Protein AF-A0A8T7FFI0-F1 (afdb_monomer)

pLDDT: mean 92.53, std 6.07, range [62.81, 97.5]

Solvent-accessible surface area (backbone atoms only — not comparable to full-atom values): 4886 Å² total; per-residue (Å²): 142,78,91,77,94,81,75,73,62,40,50,90,96,53,76,67,50,54,33,42,66,54,22,41,75,58,40,58,90,78,52,97,75,82,76,78,79,56,70,55,96,72,78,63,63,74,50,37,69,47,68,89,56,98,65,71,42,79,79,34,87,29,77,61,48,73,68,65,67,70,72,115

Foldseek 3Di:
DDDDDDDQLADPPDDGDQFLVRSCVGCPPVDPDGDGPDGHPDWAPDFDWDPVDPDIDTPDDIPQDPVNVVPD

Radius of gyration: 15.65 Å; Cα contacts (8 Å, |Δi|>4): 72; chains: 1; bounding box: 29×27×39 Å

Structure (mmCIF, N/CA/C/O backbone):
data_AF-A0A8T7FFI0-F1
#
_entry.id   AF-A0A8T7FFI0-F1
#
loop_
_atom_site.group_PDB
_atom_site.id
_atom_site.type_symbol
_atom_site.label_atom_id
_atom_site.label_alt_id
_atom_site.label_comp_id
_atom_site.label_asym_id
_atom_site.label_entity_id
_atom_site.label_seq_id
_atom_site.pdbx_PDB_ins_code
_atom_site.Cartn_x
_atom_site.Cartn_y
_atom_site.Cartn_z
_atom_site.occupancy
_atom_site.B_iso_or_equiv
_atom_site.auth_seq_id
_atom_site.auth_comp_id
_atom_site.auth_asym_id
_atom_site.auth_atom_id
_atom_site.pdbx_PDB_model_num
ATOM 1 N N . ALA A 1 1 ? -17.581 0.922 -15.733 1.00 78.94 1 ALA A N 1
ATOM 2 C CA . ALA A 1 1 ? -16.620 1.214 -14.650 1.00 78.94 1 ALA A CA 1
ATOM 3 C C . ALA A 1 1 ? -17.099 0.525 -13.378 1.00 78.94 1 ALA A C 1
ATOM 5 O O . ALA A 1 1 ? -18.306 0.393 -13.214 1.00 78.94 1 ALA A O 1
ATOM 6 N N . GLY A 1 2 ? -16.187 0.052 -12.531 1.00 93.00 2 GLY A N 1
ATOM 7 C CA . GLY A 1 2 ? -16.493 -0.676 -11.295 1.00 93.00 2 GLY A CA 1
ATOM 8 C C . GLY A 1 2 ? -15.321 -0.605 -10.310 1.00 93.00 2 GLY A C 1
ATOM 9 O O . GLY A 1 2 ? -14.295 -0.013 -10.656 1.00 93.00 2 GLY A O 1
ATOM 10 N N . PRO A 1 3 ? -15.458 -1.171 -9.097 1.00 93.44 3 PRO A N 1
ATOM 11 C CA . PRO A 1 3 ? -14.380 -1.174 -8.116 1.00 93.44 3 PRO A CA 1
ATOM 12 C C . PRO A 1 3 ? -13.181 -1.971 -8.638 1.00 93.44 3 PRO A C 1
ATOM 14 O O . PRO A 1 3 ? -13.345 -3.021 -9.260 1.00 93.44 3 PRO A O 1
ATOM 17 N N . MET A 1 4 ? -11.973 -1.482 -8.365 1.00 93.06 4 MET A N 1
ATOM 18 C CA . MET A 1 4 ? -10.736 -2.207 -8.641 1.00 93.06 4 MET A CA 1
ATOM 19 C C . MET A 1 4 ? -10.134 -2.681 -7.324 1.00 93.06 4 MET A C 1
ATOM 21 O O . MET A 1 4 ? -9.770 -1.869 -6.476 1.00 93.06 4 MET A O 1
ATOM 25 N N . ALA A 1 5 ? -10.022 -3.996 -7.159 1.00 93.00 5 ALA A N 1
ATOM 26 C CA . ALA A 1 5 ? -9.229 -4.570 -6.084 1.00 93.00 5 ALA A CA 1
ATOM 27 C C . ALA A 1 5 ? -7.748 -4.449 -6.463 1.00 93.00 5 ALA A C 1
ATOM 29 O O . ALA A 1 5 ? -7.320 -5.008 -7.472 1.00 93.00 5 ALA A O 1
ATOM 30 N N . VAL A 1 6 ? -6.980 -3.695 -5.678 1.00 92.75 6 VAL A N 1
ATOM 31 C CA . VAL A 1 6 ? -5.565 -3.422 -5.951 1.00 92.75 6 VAL A CA 1
ATOM 32 C C . VAL A 1 6 ? -4.718 -3.588 -4.696 1.00 92.75 6 VAL A C 1
ATOM 34 O O . VAL A 1 6 ? -5.181 -3.394 -3.573 1.00 92.75 6 VAL A O 1
ATOM 37 N N . THR A 1 7 ? -3.451 -3.926 -4.911 1.00 92.69 7 THR A N 1
ATOM 38 C CA . THR A 1 7 ? -2.386 -3.928 -3.905 1.00 92.69 7 THR A CA 1
ATOM 39 C C . THR A 1 7 ? -1.212 -3.106 -4.430 1.00 92.69 7 THR A C 1
ATOM 41 O O . THR A 1 7 ? -1.243 -2.615 -5.559 1.00 92.69 7 THR A O 1
ATOM 44 N N . SER A 1 8 ? -0.149 -2.965 -3.641 1.00 93.38 8 SER A N 1
ATOM 45 C CA . SER A 1 8 ? 1.104 -2.406 -4.145 1.00 93.38 8 SER A CA 1
ATOM 46 C C . SER A 1 8 ? 1.657 -3.259 -5.300 1.00 93.38 8 SER A C 1
ATOM 48 O O . SER A 1 8 ? 1.567 -4.489 -5.273 1.00 93.38 8 SER A O 1
ATOM 50 N N . ALA A 1 9 ? 2.208 -2.604 -6.327 1.00 94.81 9 ALA A N 1
ATOM 51 C CA . ALA A 1 9 ? 2.644 -3.228 -7.582 1.00 94.81 9 ALA A CA 1
ATOM 52 C C . ALA A 1 9 ? 4.031 -3.899 -7.477 1.00 94.81 9 ALA A C 1
ATOM 5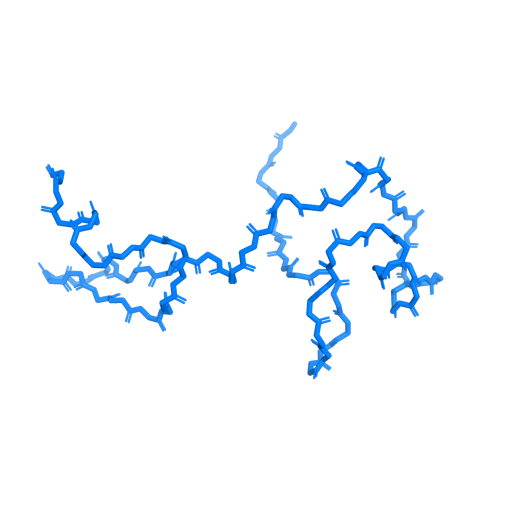4 O O . ALA A 1 9 ? 4.909 -3.694 -8.310 1.00 94.81 9 ALA A O 1
ATOM 55 N N . ASN A 1 10 ? 4.240 -4.703 -6.435 1.00 94.88 10 ASN A N 1
ATOM 56 C CA . ASN A 1 10 ? 5.483 -5.428 -6.174 1.00 94.88 10 ASN A CA 1
ATOM 57 C C . ASN A 1 10 ? 5.261 -6.940 -6.119 1.00 94.88 10 ASN A C 1
ATOM 59 O O . ASN A 1 10 ? 4.156 -7.426 -5.884 1.00 94.88 10 ASN A O 1
ATOM 63 N N . LEU A 1 11 ? 6.352 -7.694 -6.257 1.00 95.94 11 LEU A N 1
ATOM 64 C CA . LEU A 1 11 ? 6.357 -9.098 -5.852 1.00 95.94 11 LEU A CA 1
ATOM 65 C C . LEU A 1 11 ? 6.232 -9.190 -4.326 1.00 95.94 11 LEU A C 1
ATOM 67 O O . LEU A 1 11 ? 6.789 -8.367 -3.595 1.00 95.94 11 LEU A O 1
ATOM 71 N N . SER A 1 12 ? 5.523 -10.204 -3.833 1.00 94.81 12 SER A N 1
ATOM 72 C CA . SER A 1 12 ? 5.333 -10.416 -2.396 1.00 94.81 12 SER A CA 1
ATOM 73 C C . SER A 1 12 ? 6.672 -10.444 -1.648 1.00 94.81 12 SER A C 1
ATOM 75 O O . SER A 1 12 ? 7.620 -11.100 -2.075 1.00 94.81 12 SER A O 1
ATOM 77 N N . GLY A 1 13 ? 6.749 -9.704 -0.540 1.00 93.31 13 GLY A N 1
ATOM 78 C CA . GLY A 1 13 ? 7.963 -9.569 0.274 1.00 93.31 13 GLY A CA 1
ATOM 79 C C . GLY A 1 13 ? 8.993 -8.559 -0.246 1.00 93.31 13 GLY A C 1
ATOM 80 O O . GLY A 1 13 ? 9.970 -8.296 0.449 1.00 93.31 13 GLY A O 1
ATOM 81 N N . ARG A 1 14 ? 8.794 -7.970 -1.433 1.00 94.81 14 ARG A N 1
ATOM 82 C CA . ARG A 1 14 ? 9.642 -6.881 -1.943 1.00 94.81 14 ARG A CA 1
ATOM 83 C C . ARG A 1 14 ? 9.096 -5.507 -1.572 1.00 94.81 14 ARG A C 1
ATOM 85 O O . ARG A 1 14 ? 7.913 -5.357 -1.275 1.00 94.81 14 ARG A O 1
ATOM 92 N N . SER A 1 15 ? 9.970 -4.507 -1.637 1.00 92.50 15 SER A N 1
ATOM 93 C CA . SER A 1 15 ? 9.604 -3.101 -1.475 1.00 92.50 15 SER A CA 1
ATOM 94 C C . SER A 1 15 ? 8.563 -2.675 -2.510 1.00 92.50 15 SER A C 1
ATOM 96 O O . SER A 1 15 ? 8.630 -3.076 -3.678 1.00 92.50 15 SER A O 1
ATOM 98 N N . SER A 1 16 ? 7.607 -1.853 -2.079 1.00 93.12 16 SER A N 1
ATOM 99 C CA . SER A 1 16 ? 6.603 -1.264 -2.964 1.00 93.12 16 SER A CA 1
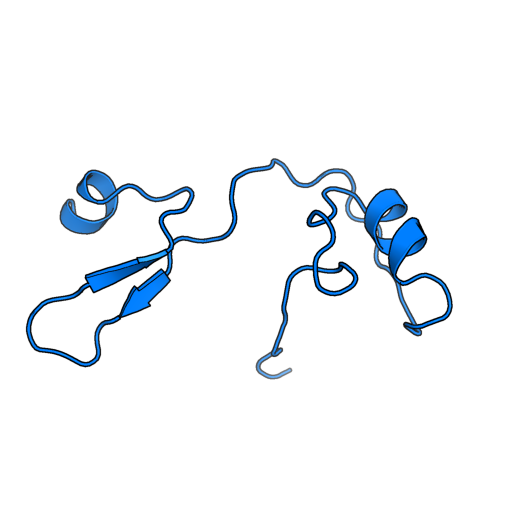ATOM 100 C C . SER A 1 16 ? 7.259 -0.270 -3.929 1.00 93.12 16 SER A C 1
ATOM 102 O O . SER A 1 16 ? 8.039 0.562 -3.464 1.00 93.12 16 SER A O 1
ATOM 104 N N . PRO A 1 17 ? 6.959 -0.337 -5.240 1.00 94.06 17 PRO A N 1
ATOM 105 C CA . PRO A 1 17 ? 7.534 0.575 -6.217 1.00 94.06 17 PRO A CA 1
ATOM 106 C C . PRO A 1 17 ? 6.945 1.979 -6.083 1.00 94.06 17 PRO A C 1
ATOM 108 O O . PRO A 1 17 ? 5.781 2.143 -5.704 1.00 94.06 17 PRO A O 1
ATOM 111 N N . ARG A 1 18 ? 7.734 2.979 -6.462 1.00 94.12 18 ARG A N 1
ATOM 112 C CA . ARG A 1 18 ? 7.356 4.395 -6.505 1.00 94.12 18 ARG A CA 1
ATOM 113 C C . ARG A 1 18 ? 7.304 4.959 -7.917 1.00 94.12 18 ARG A C 1
ATOM 115 O O . ARG A 1 18 ? 6.709 6.016 -8.091 1.00 94.12 18 ARG A O 1
ATOM 122 N N . SER A 1 19 ? 7.810 4.229 -8.905 1.00 95.25 19 SER A N 1
ATOM 123 C CA . SER A 1 19 ? 7.699 4.545 -10.330 1.00 95.25 19 SER A CA 1
ATOM 124 C C . SER A 1 19 ? 7.240 3.346 -11.152 1.00 95.25 19 SER A C 1
ATOM 126 O O . SER A 1 19 ? 7.281 2.189 -10.713 1.00 95.25 19 SER A O 1
ATOM 128 N N . ALA A 1 20 ? 6.820 3.622 -12.387 1.00 96.00 20 ALA A N 1
ATOM 129 C CA . ALA A 1 20 ? 6.518 2.585 -13.363 1.00 96.00 20 ALA A CA 1
ATOM 130 C C . ALA A 1 20 ? 7.746 1.735 -13.714 1.00 96.00 20 ALA A C 1
ATOM 132 O O . ALA A 1 20 ? 7.597 0.532 -13.922 1.00 96.00 20 ALA A O 1
ATOM 133 N N . GLU A 1 21 ? 8.948 2.319 -13.717 1.00 96.31 21 GLU A N 1
ATOM 134 C CA . GLU A 1 21 ? 10.202 1.590 -13.931 1.00 96.31 21 GLU A CA 1
ATOM 135 C C . GLU A 1 21 ? 10.448 0.564 -12.816 1.00 96.31 21 GLU A C 1
ATOM 137 O O . GLU A 1 21 ? 10.669 -0.618 -13.094 1.00 96.31 21 GLU A O 1
ATOM 142 N N . GLU A 1 22 ? 10.317 0.967 -11.548 1.00 95.88 22 GLU A N 1
ATOM 143 C CA . GLU A 1 22 ? 10.446 0.048 -10.414 1.00 95.88 22 GLU A C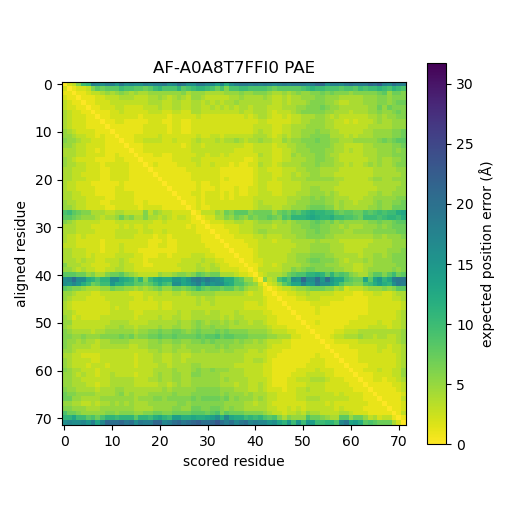A 1
ATOM 144 C C . GLU A 1 22 ? 9.391 -1.066 -10.463 1.00 95.88 22 GLU A C 1
ATOM 146 O O . GLU A 1 22 ? 9.715 -2.237 -10.243 1.00 95.88 22 GLU A O 1
ATOM 151 N N . ALA A 1 23 ? 8.140 -0.738 -10.800 1.00 95.81 23 ALA A N 1
ATOM 152 C CA . ALA A 1 23 ? 7.074 -1.727 -10.950 1.00 95.81 23 ALA A CA 1
ATOM 153 C C . ALA A 1 23 ? 7.363 -2.704 -12.104 1.00 95.81 23 ALA A C 1
ATOM 155 O O . ALA A 1 23 ? 7.248 -3.920 -11.933 1.00 95.81 23 ALA A O 1
ATOM 156 N N . ALA A 1 24 ? 7.797 -2.198 -13.262 1.00 96.50 24 ALA A N 1
ATOM 157 C CA . ALA A 1 24 ? 8.163 -3.003 -14.424 1.00 96.50 24 ALA A CA 1
ATOM 158 C C . ALA A 1 24 ? 9.382 -3.895 -14.148 1.00 96.50 24 ALA A C 1
ATOM 160 O O . ALA A 1 24 ? 9.410 -5.036 -14.602 1.00 96.50 24 ALA A O 1
ATOM 161 N N . SER A 1 25 ? 10.345 -3.447 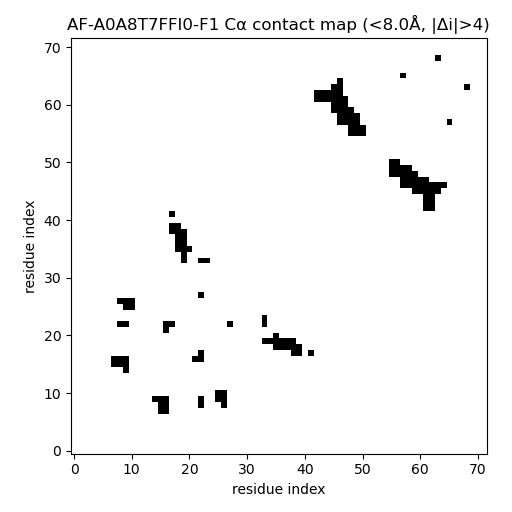-13.339 1.00 96.31 25 SER A N 1
ATOM 162 C CA . SER A 1 25 ? 11.488 -4.276 -12.931 1.00 96.31 25 SER A CA 1
ATOM 163 C C . SER A 1 25 ? 11.070 -5.517 -12.124 1.00 96.31 25 SER A C 1
ATOM 165 O O . SER A 1 25 ? 11.745 -6.547 -12.164 1.00 96.31 25 SER A O 1
ATOM 167 N N . GLN A 1 26 ? 9.947 -5.440 -11.398 1.00 96.31 26 GLN A N 1
ATOM 168 C CA . GLN A 1 26 ? 9.445 -6.527 -10.554 1.00 96.31 26 GLN A CA 1
ATOM 169 C C . GLN A 1 26 ? 8.384 -7.390 -11.245 1.00 96.31 26 GLN A C 1
ATOM 171 O O . GLN A 1 26 ? 8.386 -8.614 -11.100 1.00 96.31 26 GLN A O 1
ATOM 176 N N . LEU A 1 27 ? 7.450 -6.755 -11.952 1.00 96.00 27 LEU A N 1
ATOM 177 C CA . LEU A 1 27 ? 6.259 -7.387 -12.524 1.00 96.00 27 LEU A CA 1
ATOM 178 C C . LEU A 1 27 ? 6.281 -7.447 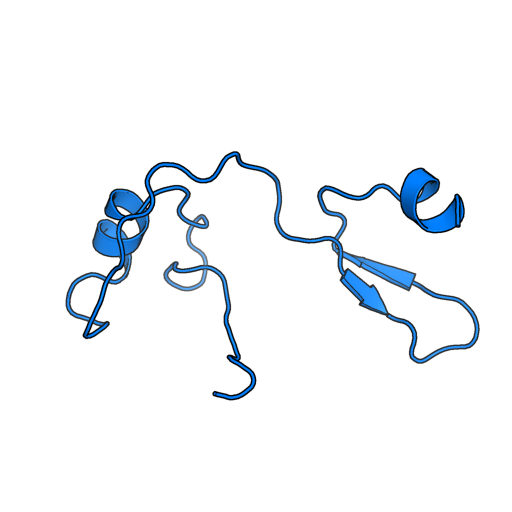-14.055 1.00 96.00 27 LEU A C 1
ATOM 180 O O . LEU A 1 27 ? 5.375 -8.034 -14.648 1.00 96.00 27 LEU A O 1
ATOM 184 N N . GLY A 1 28 ? 7.295 -6.869 -14.702 1.00 87.44 28 GLY A N 1
ATOM 185 C CA . GLY A 1 28 ? 7.455 -6.875 -16.153 1.00 87.44 28 GLY A CA 1
ATOM 186 C C . GLY A 1 28 ? 7.349 -8.286 -16.725 1.00 87.44 28 GLY A C 1
ATOM 187 O O . GLY A 1 28 ? 7.915 -9.241 -16.192 1.00 87.44 28 GLY A O 1
ATOM 188 N N . GLY A 1 29 ? 6.543 -8.433 -17.777 1.00 90.12 29 GLY A N 1
ATOM 189 C CA . GLY A 1 29 ? 6.245 -9.727 -18.397 1.00 90.12 29 GLY A CA 1
ATOM 190 C C . GLY A 1 29 ? 5.244 -10.609 -17.637 1.00 90.12 29 GLY A C 1
ATOM 191 O O . GLY A 1 29 ? 4.822 -11.627 -18.177 1.00 90.12 29 GLY A O 1
ATOM 192 N N . ARG A 1 30 ? 4.823 -10.235 -16.419 1.00 94.75 30 ARG A N 1
ATOM 193 C CA . ARG A 1 30 ? 3.747 -10.908 -15.659 1.00 94.75 30 ARG A CA 1
ATOM 194 C C . ARG A 1 30 ? 2.409 -10.180 -15.735 1.00 94.75 30 ARG A C 1
ATOM 196 O O . ARG A 1 30 ? 1.382 -10.761 -15.398 1.00 94.75 30 ARG A O 1
ATOM 203 N N . VAL A 1 31 ? 2.426 -8.917 -16.151 1.00 94.75 31 VAL A N 1
ATOM 204 C CA . VAL A 1 31 ? 1.237 -8.083 -16.335 1.00 94.75 31 VAL A CA 1
ATOM 205 C C . VAL A 1 31 ? 1.149 -7.616 -17.789 1.00 94.75 31 VAL A C 1
ATOM 207 O O . VAL A 1 31 ? 2.184 -7.369 -18.409 1.00 94.75 31 VAL A O 1
ATOM 210 N N . PRO A 1 32 ? -0.065 -7.489 -18.353 1.00 95.81 32 PRO A N 1
ATOM 211 C CA . PRO A 1 32 ? -0.248 -7.097 -19.751 1.00 95.81 32 PRO A CA 1
ATOM 212 C C . PRO A 1 32 ? -0.025 -5.598 -19.998 1.00 95.81 32 PRO A C 1
ATOM 214 O O . PRO A 1 32 ? 0.083 -5.182 -21.147 1.00 95.81 32 PRO A O 1
ATOM 217 N N . LEU A 1 33 ? -0.000 -4.782 -18.939 1.00 95.25 33 LEU A N 1
ATOM 218 C CA . LEU A 1 33 ? 0.075 -3.329 -19.029 1.00 95.25 33 LEU A CA 1
ATOM 219 C C . LEU A 1 33 ? 0.772 -2.746 -17.798 1.00 95.25 33 LEU A C 1
ATOM 221 O O . LEU A 1 33 ? 0.484 -3.144 -16.670 1.00 95.25 33 LEU A O 1
ATOM 225 N N . VAL A 1 34 ? 1.633 -1.758 -18.033 1.00 95.69 34 VAL A N 1
ATOM 226 C CA . VAL A 1 34 ? 2.170 -0.841 -17.022 1.00 95.69 34 VAL A CA 1
ATOM 227 C C . VAL A 1 34 ? 1.876 0.574 -17.512 1.00 95.69 34 VAL A C 1
ATOM 229 O O . VAL A 1 34 ? 2.152 0.891 -18.667 1.00 95.69 34 VAL A O 1
ATOM 232 N N . LEU A 1 35 ? 1.278 1.401 -16.656 1.00 95.19 35 LEU A N 1
ATOM 233 C CA . LEU A 1 35 ? 0.992 2.802 -16.957 1.00 95.19 35 LEU A CA 1
ATOM 234 C C . LEU A 1 35 ? 2.034 3.680 -16.270 1.00 95.19 35 LEU A C 1
ATOM 236 O O . LEU A 1 35 ? 2.159 3.632 -15.047 1.00 95.19 35 LEU A O 1
ATOM 240 N N . ASP A 1 36 ? 2.760 4.472 -17.056 1.00 96.62 36 ASP A N 1
ATOM 241 C CA . ASP A 1 36 ? 3.733 5.426 -16.532 1.00 96.62 36 ASP A CA 1
ATOM 242 C C . ASP A 1 36 ? 3.071 6.772 -16.226 1.00 96.62 36 ASP A C 1
ATOM 244 O O . ASP A 1 36 ? 2.663 7.506 -17.126 1.00 96.62 36 ASP A O 1
ATOM 248 N N . GLY A 1 37 ? 2.926 7.056 -14.931 1.00 95.31 37 GLY A N 1
ATOM 249 C CA . GLY A 1 37 ? 2.447 8.329 -14.396 1.00 95.31 37 GLY A CA 1
ATOM 250 C C . GLY A 1 37 ? 3.543 9.142 -13.702 1.00 95.31 37 GLY A C 1
ATOM 251 O O . GLY A 1 37 ? 3.215 10.088 -12.987 1.00 95.31 37 GLY A O 1
ATOM 252 N N . GLY A 1 38 ? 4.816 8.770 -13.874 1.00 95.25 38 GLY A N 1
ATOM 253 C CA . GLY A 1 38 ? 5.949 9.334 -13.146 1.00 95.25 38 GLY A CA 1
ATOM 254 C C . GLY A 1 38 ? 6.115 8.780 -11.727 1.00 95.25 38 GLY A C 1
ATOM 255 O O . GLY A 1 38 ? 5.527 7.767 -11.343 1.00 95.25 38 GLY A O 1
ATOM 256 N N . GLU A 1 39 ? 6.956 9.458 -10.946 1.00 94.94 39 GLU A N 1
ATOM 257 C CA . GLU A 1 39 ? 7.175 9.153 -9.532 1.00 94.94 39 GLU A CA 1
ATOM 258 C C . GLU A 1 39 ? 5.925 9.471 -8.711 1.00 94.94 39 GLU A C 1
ATOM 260 O O . GLU A 1 39 ? 5.357 10.565 -8.774 1.00 94.94 39 GLU A O 1
ATOM 265 N N . THR A 1 40 ? 5.523 8.520 -7.875 1.00 91.50 40 THR A N 1
ATOM 266 C CA . THR A 1 40 ? 4.527 8.778 -6.843 1.00 91.50 40 THR A CA 1
ATOM 267 C C . THR A 1 40 ? 5.046 9.882 -5.913 1.00 91.50 40 THR A C 1
ATOM 269 O O . THR A 1 40 ? 6.179 9.793 -5.427 1.00 91.50 40 THR A O 1
ATOM 272 N N . PRO A 1 41 ? 4.221 10.896 -5.578 1.00 84.50 41 PRO A N 1
ATOM 273 C CA . PRO A 1 41 ? 4.616 11.972 -4.662 1.00 84.50 41 PRO A CA 1
ATOM 274 C C . PRO A 1 41 ? 5.031 11.446 -3.279 1.00 84.50 41 PRO A C 1
ATOM 276 O O . 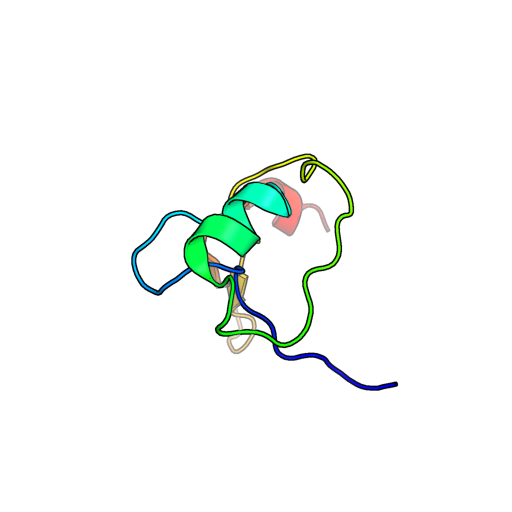PRO A 1 41 ? 5.717 12.132 -2.525 1.00 84.50 41 PRO A O 1
ATOM 279 N N . GLY A 1 42 ? 4.708 10.183 -2.993 1.00 66.25 42 GLY A N 1
ATOM 280 C CA . GLY A 1 42 ? 5.340 9.417 -1.944 1.00 66.25 42 GLY A CA 1
ATOM 281 C C . GLY A 1 42 ? 4.524 9.250 -0.688 1.00 66.25 42 GLY A C 1
ATOM 282 O O . GLY A 1 42 ? 3.493 9.885 -0.498 1.00 66.25 42 GLY A O 1
ATOM 283 N N . GLY A 1 43 ? 5.052 8.380 0.171 1.00 75.00 43 GLY A N 1
ATOM 284 C CA . GLY A 1 43 ? 4.559 8.106 1.510 1.00 75.00 43 GLY A CA 1
ATOM 285 C C . GLY A 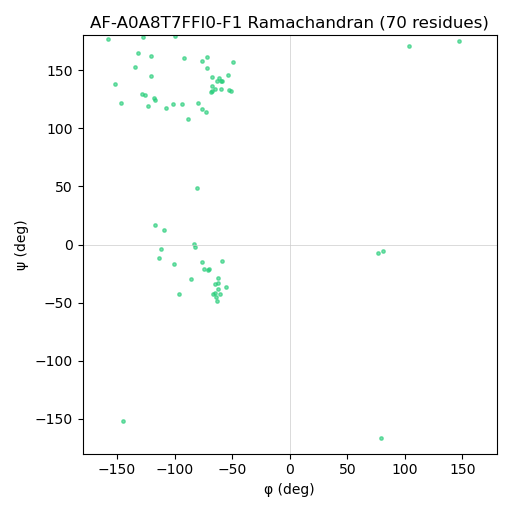1 43 ? 4.780 6.651 1.911 1.00 75.00 43 GLY A C 1
ATOM 286 O O . GLY A 1 43 ? 5.231 5.815 1.126 1.00 75.00 43 GLY A O 1
ATOM 287 N N . VAL A 1 44 ? 4.445 6.358 3.158 1.00 86.19 44 VAL A N 1
ATOM 288 C CA . VAL A 1 44 ? 4.162 4.994 3.607 1.00 86.19 44 VAL A CA 1
ATOM 289 C C . VAL A 1 44 ? 2.813 4.532 3.024 1.00 86.19 44 VAL A C 1
ATOM 291 O O . VAL A 1 44 ? 2.017 5.372 2.593 1.00 86.19 44 VAL A O 1
ATOM 294 N N . PRO A 1 45 ? 2.525 3.217 2.987 1.00 90.62 45 PRO A N 1
ATOM 295 C CA . PRO A 1 45 ? 1.203 2.715 2.622 1.00 90.62 45 PRO A CA 1
ATOM 296 C C . PRO A 1 45 ? 0.074 3.408 3.395 1.00 90.62 45 PRO A C 1
ATOM 298 O O . PRO A 1 45 ? 0.282 3.913 4.495 1.00 90.62 45 PRO A O 1
ATOM 301 N N . SER A 1 46 ? -1.137 3.394 2.836 1.00 92.62 46 SER A N 1
ATOM 302 C CA . SER A 1 46 ? -2.301 4.036 3.455 1.00 92.62 46 SER A CA 1
ATOM 303 C C . SER A 1 46 ? -2.539 3.584 4.898 1.00 92.62 46 SER A C 1
ATOM 305 O O . SER A 1 46 ? -2.352 2.401 5.221 1.00 92.62 46 SER A O 1
ATOM 307 N N . THR A 1 47 ? -3.023 4.511 5.728 1.00 95.00 47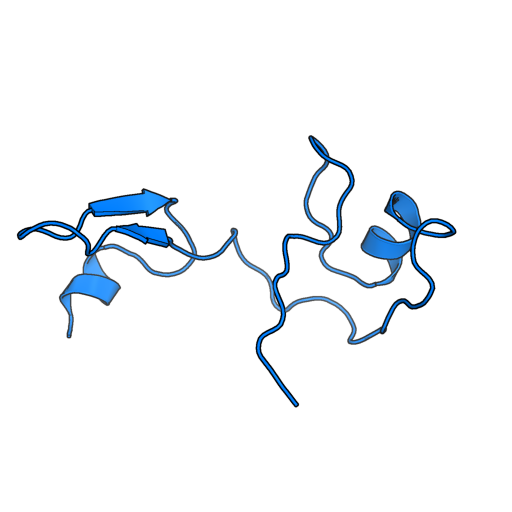 THR A N 1
ATOM 308 C CA . THR A 1 47 ? -3.534 4.191 7.062 1.00 95.00 47 THR A CA 1
ATOM 309 C C . THR A 1 47 ? -4.776 3.314 6.906 1.00 95.00 47 THR A C 1
ATOM 311 O O . THR A 1 47 ? -5.633 3.595 6.066 1.00 95.00 47 THR A O 1
ATOM 314 N N . VAL A 1 48 ? -4.868 2.230 7.674 1.00 95.88 48 VAL A N 1
ATOM 315 C CA . VAL A 1 48 ? -6.023 1.319 7.670 1.00 95.88 48 VAL A CA 1
ATOM 316 C C . VAL A 1 48 ? -6.658 1.349 9.047 1.00 95.88 48 VAL A C 1
ATOM 318 O O . VAL A 1 48 ? -5.980 1.073 10.035 1.00 95.88 48 VAL A O 1
ATOM 321 N N . VAL A 1 49 ? -7.953 1.655 9.098 1.00 96.44 49 VAL A N 1
ATOM 322 C CA . VAL A 1 49 ? -8.742 1.710 10.332 1.00 96.44 49 VAL A CA 1
ATOM 323 C C . VAL A 1 49 ? -9.849 0.666 10.256 1.00 96.44 49 VAL A C 1
ATOM 325 O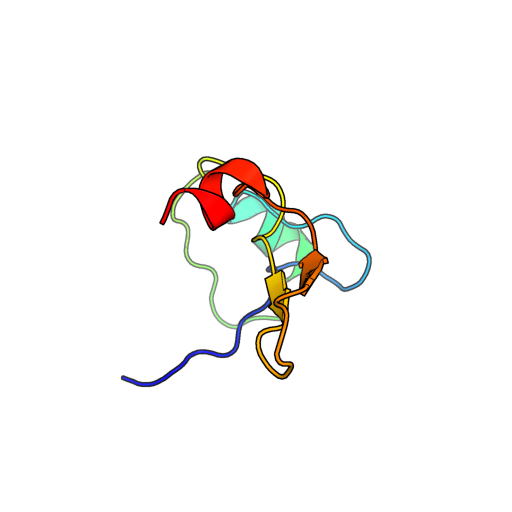 O . VAL A 1 49 ? -10.616 0.639 9.294 1.00 96.44 49 VAL A O 1
ATOM 328 N N . ASP A 1 50 ? -9.924 -0.194 11.262 1.00 96.44 50 ASP A N 1
ATOM 329 C CA . ASP A 1 50 ? -11.062 -1.071 11.490 1.00 96.44 50 ASP A CA 1
ATOM 330 C C . ASP A 1 50 ? -12.178 -0.280 12.175 1.00 96.44 50 ASP A C 1
ATOM 332 O O . ASP A 1 50 ? -11.981 0.284 13.251 1.00 96.44 50 ASP A O 1
ATOM 336 N N . VAL A 1 51 ? -13.343 -0.242 11.534 1.00 96.06 51 VAL A N 1
ATOM 337 C CA . VAL A 1 51 ? -14.560 0.429 12.017 1.00 96.06 51 VAL A CA 1
ATOM 338 C C . VAL A 1 51 ? -15.703 -0.563 12.256 1.00 96.06 51 VAL A C 1
ATOM 340 O O . VAL A 1 51 ? -16.865 -0.174 12.322 1.00 96.06 51 VAL A O 1
ATOM 343 N N . SER A 1 52 ? -15.401 -1.860 12.346 1.00 97.50 52 SER A N 1
ATOM 344 C CA . SER A 1 52 ? -16.402 -2.908 12.581 1.00 97.50 52 SER A CA 1
ATOM 345 C C . SER A 1 52 ? -16.912 -2.956 14.028 1.00 97.50 52 SER A C 1
ATOM 347 O O . SER A 1 52 ? -17.993 -3.490 14.278 1.00 97.50 52 SER A O 1
ATOM 349 N N . GLY A 1 53 ? -16.152 -2.399 14.977 1.00 96.38 53 GLY A N 1
ATOM 350 C CA . GLY A 1 53 ? -16.504 -2.299 16.394 1.00 96.38 53 GLY A CA 1
ATOM 351 C C . GLY A 1 53 ? -17.042 -0.925 16.806 1.00 96.38 53 GLY A C 1
ATOM 352 O O . GLY A 1 53 ? -17.111 0.010 16.014 1.00 96.38 53 GLY A O 1
ATOM 353 N N . SER A 1 54 ? -17.392 -0.786 18.088 1.00 95.81 54 SER A N 1
ATOM 354 C CA . SER A 1 54 ? -17.857 0.487 18.665 1.00 95.81 54 SER A CA 1
ATOM 355 C C . SER A 1 54 ? -16.756 1.542 18.812 1.00 95.81 54 SER A C 1
ATOM 357 O O . SER A 1 54 ? -17.059 2.728 18.906 1.00 95.81 54 SER A O 1
ATOM 359 N N . VAL A 1 55 ? -15.491 1.117 18.848 1.00 93.06 55 VAL A N 1
ATOM 360 C CA . VAL A 1 55 ? -14.314 1.988 18.916 1.00 93.06 55 VAL A CA 1
ATOM 361 C C . VAL A 1 55 ? -13.422 1.667 17.714 1.00 93.06 55 VAL A C 1
ATOM 363 O O . VAL A 1 55 ? -12.985 0.519 17.608 1.00 93.06 55 VAL A O 1
ATOM 366 N N . PRO A 1 56 ? -13.154 2.632 16.814 1.00 93.69 56 PRO A N 1
ATOM 367 C CA . PRO A 1 56 ? -12.251 2.424 15.687 1.00 93.69 56 PRO A CA 1
ATOM 368 C C . PRO A 1 56 ? -10.825 2.079 16.128 1.00 93.69 56 PRO A C 1
ATOM 370 O O . PRO A 1 56 ? -10.321 2.630 17.108 1.00 93.69 56 PRO A O 1
ATOM 373 N N . VAL A 1 57 ? -10.154 1.200 15.382 1.00 94.88 57 VAL A N 1
ATOM 374 C CA . VAL A 1 57 ? -8.781 0.754 15.679 1.00 94.88 57 VAL A CA 1
ATOM 375 C C . VAL A 1 57 ? -7.895 0.918 14.453 1.00 94.88 57 VAL A C 1
ATOM 377 O O . VAL A 1 57 ? -8.222 0.432 13.374 1.00 94.88 57 VAL A O 1
ATOM 380 N N . ILE A 1 58 ? -6.735 1.558 14.607 1.00 95.69 58 ILE A N 1
ATOM 381 C CA . ILE A 1 58 ? -5.731 1.613 13.539 1.00 95.69 58 ILE A CA 1
ATOM 382 C C . ILE A 1 58 ? -5.076 0.230 13.405 1.00 95.69 58 ILE A C 1
ATOM 384 O O . ILE A 1 58 ? -4.377 -0.228 14.306 1.00 95.69 58 ILE A O 1
ATOM 388 N N . LEU A 1 59 ? -5.291 -0.433 12.267 1.00 96.44 59 LEU A N 1
ATOM 389 C CA . LEU A 1 59 ? -4.648 -1.703 11.906 1.00 96.44 59 LEU A CA 1
ATOM 390 C C . LEU A 1 59 ? -3.283 -1.496 11.250 1.00 96.44 59 LEU A C 1
ATOM 392 O O . LEU A 1 59 ? -2.406 -2.356 11.331 1.00 96.44 59 LEU A O 1
ATOM 396 N N . ARG A 1 60 ? -3.113 -0.369 10.558 1.00 95.38 60 ARG A N 1
ATOM 397 C CA . ARG A 1 60 ? -1.850 0.016 9.934 1.00 95.38 60 ARG A CA 1
ATOM 398 C C . ARG A 1 60 ? -1.704 1.523 9.979 1.00 95.38 60 ARG A C 1
ATOM 400 O O . ARG A 1 60 ? -2.541 2.218 9.415 1.00 95.38 60 ARG A O 1
ATOM 407 N N . GLU A 1 61 ? -0.627 1.988 10.597 1.00 93.94 61 GLU A N 1
ATOM 408 C CA . GLU A 1 61 ? -0.199 3.385 10.535 1.00 93.94 61 GLU A CA 1
ATOM 409 C C . GLU A 1 61 ? 0.270 3.729 9.118 1.00 93.94 61 GLU A C 1
ATOM 411 O O . GLU A 1 61 ? 0.970 2.947 8.466 1.00 93.94 61 GLU A O 1
ATOM 416 N N . GLY A 1 62 ? -0.141 4.897 8.643 1.00 93.56 62 GLY A N 1
ATOM 417 C CA . GLY A 1 62 ? 0.140 5.388 7.303 1.00 93.56 62 GLY A CA 1
ATOM 418 C C . GLY A 1 62 ? 0.345 6.903 7.306 1.00 93.56 62 GLY A C 1
ATOM 419 O O . GLY A 1 62 ? 0.790 7.452 8.310 1.00 93.56 62 GLY A O 1
ATOM 420 N N . PRO A 1 63 ? 0.054 7.607 6.199 1.00 92.56 63 PRO A N 1
ATOM 421 C CA . PRO A 1 63 ? 0.273 9.049 6.122 1.00 92.56 63 PRO A CA 1
ATOM 422 C C . PRO A 1 63 ? -0.693 9.868 6.988 1.00 92.56 63 PRO A C 1
ATOM 424 O O . PRO A 1 63 ? -0.376 11.009 7.294 1.00 92.56 63 PRO A O 1
ATOM 427 N N . LEU A 1 64 ? -1.850 9.310 7.365 1.00 92.06 64 LEU A N 1
ATOM 428 C CA . LEU A 1 64 ? -2.790 9.963 8.276 1.00 92.06 64 LEU A CA 1
ATOM 429 C C . LEU A 1 64 ? -2.509 9.514 9.704 1.00 92.06 64 LEU A C 1
ATOM 431 O O . LEU A 1 64 ? -2.601 8.318 9.999 1.00 92.06 64 LEU A O 1
ATOM 435 N N . THR A 1 65 ? -2.205 10.478 10.565 1.00 90.88 65 THR A N 1
ATOM 436 C CA . THR A 1 65 ? -1.982 10.277 11.996 1.00 90.88 65 THR A CA 1
ATOM 437 C C . THR A 1 65 ? -3.296 10.076 12.746 1.00 90.88 65 THR A C 1
ATOM 439 O O . THR A 1 65 ? -4.358 10.549 12.335 1.00 90.88 65 THR A O 1
ATOM 442 N N . LEU A 1 66 ? -3.220 9.447 13.922 1.00 90.31 66 LEU A N 1
ATOM 443 C CA . LEU A 1 66 ? -4.364 9.331 14.830 1.00 90.31 66 LEU A CA 1
ATOM 444 C C . LEU A 1 66 ? -4.977 10.700 15.185 1.00 90.31 66 LEU A C 1
ATOM 446 O O . LEU A 1 66 ? -6.192 10.817 15.312 1.00 90.31 66 LEU A O 1
ATOM 450 N N . ALA A 1 67 ? -4.148 11.737 15.333 1.00 91.75 67 ALA A N 1
ATOM 451 C CA . ALA A 1 67 ? -4.620 13.086 15.636 1.00 91.75 67 ALA A CA 1
ATOM 452 C C . ALA A 1 67 ? -5.437 13.684 14.481 1.00 91.75 67 ALA A C 1
ATOM 454 O O . ALA A 1 67 ? -6.493 14.258 14.727 1.00 91.75 67 ALA A O 1
ATOM 455 N N . GLU A 1 68 ? -4.986 13.511 13.235 1.00 92.88 68 GLU A N 1
ATOM 456 C CA . GLU A 1 68 ? -5.729 13.950 12.047 1.00 92.88 68 GLU A CA 1
ATOM 457 C C . GLU A 1 68 ? -7.043 13.180 11.898 1.00 92.88 68 GLU A C 1
ATOM 459 O O . GLU A 1 68 ? -8.080 13.785 11.639 1.00 92.88 68 GLU A O 1
ATOM 464 N N . ILE A 1 69 ? -7.027 11.867 12.138 1.00 91.50 69 ILE A N 1
ATOM 465 C CA . ILE A 1 69 ? -8.231 11.025 12.089 1.00 91.50 69 ILE A CA 1
ATOM 466 C C . ILE A 1 69 ? -9.259 11.452 13.148 1.00 91.50 69 ILE A C 1
ATOM 468 O O . ILE A 1 69 ? -10.449 11.478 12.857 1.00 91.50 69 ILE A O 1
ATOM 472 N N . ASN A 1 70 ? -8.812 11.837 14.346 1.00 89.50 70 ASN A N 1
ATOM 473 C CA . ASN A 1 70 ? -9.681 12.289 15.439 1.00 89.50 70 ASN A CA 1
ATOM 474 C C . ASN A 1 70 ? -10.096 13.769 15.346 1.00 89.50 70 ASN A C 1
ATOM 476 O O . ASN A 1 70 ? -10.806 14.254 16.224 1.00 89.50 70 ASN A O 1
ATOM 480 N N . SER A 1 71 ? -9.615 14.512 14.346 1.00 86.69 71 SER A N 1
ATOM 481 C CA . SER A 1 71 ? -9.902 15.948 14.200 1.00 86.69 71 SER A CA 1
ATOM 482 C C . SER A 1 71 ? -11.237 16.254 13.505 1.00 86.69 71 SER A C 1
ATOM 484 O O . SER A 1 71 ? -11.573 17.424 13.316 1.00 86.69 71 SER A O 1
ATOM 486 N N . ILE A 1 72 ? -11.978 15.207 13.134 1.00 62.81 72 ILE A N 1
ATOM 487 C CA . ILE A 1 72 ? -13.231 15.223 12.369 1.00 62.81 72 ILE A CA 1
ATOM 488 C C . ILE A 1 72 ? -14.357 14.679 13.248 1.00 62.81 72 ILE A C 1
ATOM 490 O O . ILE A 1 72 ? -15.476 15.233 13.168 1.00 62.81 72 ILE A O 1
#

Mean predicted aligned error: 4.08 Å

Secondary structure (DSSP, 8-state):
--------SS-TTSPPPSSHHHHHHHHTTTSS------S----SSPPEEE-SSSS-EEEE--SS-HHHHTT-

Nearest PDB structures (foldseek):
  6f8y-assembly4_D  TM=9.364E-01  e=2.685E-03  Pyrococcus abyssi GE5
  3aje-assembly1_A  TM=9.434E-01  e=6.373E-03  Sulfurisphaera tokodaii str. 7
  6f89-assembly2_B  TM=9.355E-01  e=1.160E-02  Pyrococcus abyssi GE5
  6f89-assembly1_A  TM=9.459E-01  e=1.325E-02  Pyrococcus abyssi GE5

Sequence (72 aa):
AGPMAVTSANLSGRSSPRSAEEAASQLGGRVPLVLDGGETPGGVPSTVVDVSGSVPVILREGPLTLAEINSI